Protein 4OFA (pdb70)

Solvent-accessible surface area: 7690 Å² total; per-residue (Å²): 96,87,1,20,140,10,92,48,106,4,16,6,2,66,14,24,150,50,40,6,60,0,0,0,1,2,2,2,39,56,227,24,64,25,181,99,0,45,72,8,0,106,95,0,17,140,130,15,71,32,3,105,56,1,103,105,23,57,80,145,81,1,2,118,37,2,84,90,14,27,81,84,60,118,5,0,104,15,0,28,104,0,0,49,28,42,69,85,96,170,61,144,50,0,83,79,4,79,36,11,39,83,51,3,15,6,0,22,45,0,1,28,44,94,30,4,106,108,1,138,14,146,49,143,98,0,45,85,0,12,79,42,0,114,120,30,26,149,148,72,102,80

B-factor: mean 33.19, std 16.62, range [13.9, 128.51]

Sequence (142 aa):
WTPPRSPFNLVQETLFHDPWKLLIATIFLNRTSGKMAIPVLWKFLEKYPSAEVARTADWRDVSELLKPLGLYDLRAKTIVKFSDEYLTKQWKYPIELHGIGKYGNDSYRIFCVNEWKQVHPENHKLNKYHDWLWENHEKLSL

Organism: Homo sapiens (NCBI:txid9606)

Radius of gyration: 15.03 Å; Cα contacts (8 Å, |Δi|>4): 166; chains: 1; bounding box: 38×36×31 Å

Nearest PDB structures (foldseek):
  4ofe-assembly1_A  TM=1.007E+00  e=1.734E-21  Homo sapiens
  4ofh-assembly1_A  TM=1.005E+00  e=9.743E-21  Homo sapiens
  7kz1-assembly1_A  TM=1.000E+00  e=1.135E-20  Homo sapiens
  4ea4-assembly1_A  TM=1.001E+00  e=2.690E-20  Homo sapiens
  1ngn-assembly1_A  TM=9.826E-01  e=1.234E-19  Mus musculus

CATH classification: 1.10.340.30

Structure (mmCIF, N/CA/C/O backbone):
data_4OFA
#
_entry.id   4OFA
#
_cell.length_a   41.561
_cell.length_b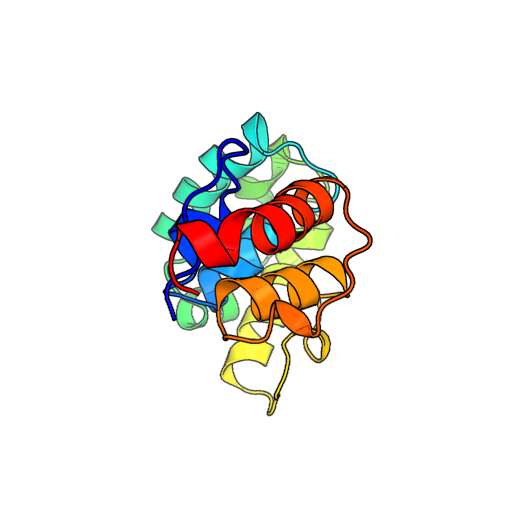   55.534
_cell.length_c   104.212
_cell.angle_alpha   90.00
_cell.angle_beta   90.00
_cell.angle_gamma   90.00
#
_symmetry.space_group_name_H-M   'P 21 21 21'
#
loop_
_entity.id
_entity.type
_entity.pdbx_description
1 polymer 'Methyl-CpG-binding domain protein 4'
2 polymer '12-mer DNA(T)'
3 polymer '12-mer DNA(G)'
4 non-polymer 'MAGNESIUM ION'
5 water water
#
loop_
_atom_site.group_PDB
_atom_site.id
_atom_site.type_symbol
_atom_site.label_atom_id
_atom_site.label_alt_id
_atom_site.label_comp_id
_atom_site.label_asym_id
_atom_site.label_entity_id
_atom_site.label_seq_id
_atom_site.pd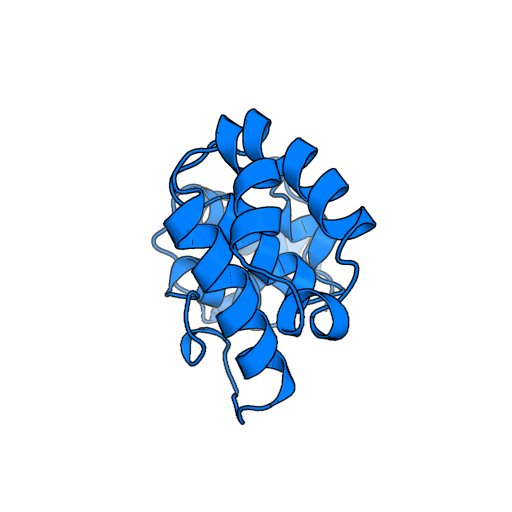bx_PDB_ins_code
_atom_site.Cartn_x
_atom_site.Cartn_y
_atom_site.Cartn_z
_atom_site.occupancy
_atom_site.B_iso_or_equiv
_atom_site.auth_seq_id
_atom_site.auth_comp_id
_atom_site.auth_asym_id
_atom_site.auth_atom_id
_atom_site.pdbx_PDB_model_num
ATOM 1 N N . TRP A 1 50 ? 10.919 -6.696 14.359 1.00 40.16 438 TRP A N 1
ATOM 2 C CA . TRP A 1 50 ? 11.863 -5.566 13.962 1.00 34.82 438 TRP A CA 1
ATOM 3 C C . TRP A 1 50 ? 12.138 -4.749 15.191 1.00 36.66 438 TRP A C 1
ATOM 4 O O . TRP A 1 50 ? 11.204 -4.205 15.892 1.00 32.11 438 TRP A O 1
ATOM 15 N N . THR A 1 51 ? 13.451 -4.709 15.507 1.00 28.94 439 THR A N 1
ATOM 16 C CA . THR A 1 51 ? 13.941 -3.906 16.562 1.00 27.26 439 THR A CA 1
ATOM 17 C C . THR A 1 51 ? 14.996 -3.011 15.922 1.00 21.87 439 THR A C 1
ATOM 18 O O . THR A 1 51 ? 16.074 -3.503 15.534 1.00 25.60 439 THR A O 1
ATOM 22 N N . PRO A 1 52 ? 14.695 -1.725 15.829 1.00 20.61 440 PRO A N 1
ATOM 23 C CA . PRO A 1 52 ? 15.710 -0.791 15.348 1.00 21.21 440 PRO A CA 1
ATOM 24 C C . PRO A 1 52 ? 16.891 -0.754 16.370 1.00 20.50 440 PRO A C 1
ATOM 25 O O . PRO A 1 52 ? 16.652 -0.732 17.542 1.00 23.43 440 PRO A O 1
ATOM 29 N N . PRO A 1 53 ? 18.114 -0.798 15.856 1.00 19.39 441 PRO A N 1
ATOM 30 C CA . PRO A 1 53 ? 19.258 -0.809 16.749 1.00 21.44 441 PRO A CA 1
ATOM 31 C C . PRO A 1 53 ? 19.515 0.548 17.454 1.00 21.85 441 PRO A C 1
ATOM 32 O O . PRO A 1 53 ? 19.158 1.614 16.968 1.00 19.72 441 PRO A O 1
ATOM 36 N N . ARG A 1 54 ? 20.096 0.460 18.638 1.00 21.67 442 ARG A N 1
ATOM 37 C CA . ARG A 1 54 ? 20.570 1.657 19.323 1.00 21.92 442 ARG A CA 1
ATOM 38 C C . ARG A 1 54 ? 21.812 2.172 18.534 1.00 20.80 442 ARG A C 1
ATOM 39 O O . ARG A 1 54 ? 22.632 1.384 18.089 1.00 23.49 442 ARG A O 1
ATOM 47 N N . SER A 1 55 ? 21.914 3.477 18.413 1.00 21.92 443 SER A N 1
ATOM 48 C CA . SER A 1 55 ? 22.992 4.132 17.662 1.00 23.72 443 SER A CA 1
ATOM 49 C C . SER A 1 55 ? 23.795 5.021 18.582 1.00 22.99 443 SER A C 1
ATOM 50 O O . SER A 1 55 ? 23.323 5.420 19.639 1.00 25.07 443 SER A O 1
ATOM 53 N N . PRO A 1 56 ? 24.973 5.466 18.115 1.00 23.19 444 PRO A N 1
ATOM 54 C CA . PRO A 1 56 ? 25.778 6.412 18.899 1.00 22.90 444 PRO A CA 1
ATOM 55 C C . PRO A 1 56 ? 25.166 7.828 18.951 1.00 24.68 444 PRO A C 1
ATOM 56 O O . PRO A 1 56 ? 25.692 8.738 19.611 1.00 25.44 444 PRO A O 1
ATOM 60 N N . PHE A 1 57 ? 24.034 8.022 18.279 1.00 22.47 445 PHE A N 1
ATOM 61 C CA . PHE A 1 57 ? 23.427 9.328 18.153 1.00 22.78 445 PHE A CA 1
ATOM 62 C C . PHE A 1 57 ? 22.213 9.519 19.056 1.00 23.05 445 PHE A C 1
ATOM 63 O O . PHE A 1 57 ? 21.673 10.614 19.161 1.00 24.59 445 PHE A O 1
ATOM 71 N N . ASN A 1 58 ? 21.835 8.432 19.697 1.00 23.23 446 ASN A N 1
ATOM 72 C CA . ASN A 1 58 ? 20.851 8.509 20.750 1.00 26.57 446 ASN A CA 1
ATOM 73 C C . ASN A 1 58 ? 19.583 9.245 20.368 1.00 26.37 446 ASN A C 1
ATOM 74 O O . ASN A 1 58 ? 19.129 10.151 21.015 1.00 27.61 446 ASN A O 1
ATOM 79 N N . LEU A 1 59 ? 18.976 8.798 19.293 1.00 17.63 447 LEU A N 1
ATOM 80 C CA . LEU A 1 59 ? 17.662 9.327 18.891 1.00 17.25 447 LEU A CA 1
ATOM 81 C C . LEU A 1 59 ? 16.612 8.808 19.847 1.00 17.45 447 LEU A C 1
ATOM 82 O O . LEU A 1 59 ? 16.622 7.603 20.157 1.00 17.42 447 LEU A O 1
ATOM 87 N N . VAL A 1 60 ? 15.717 9.690 20.290 1.00 16.64 448 VAL A N 1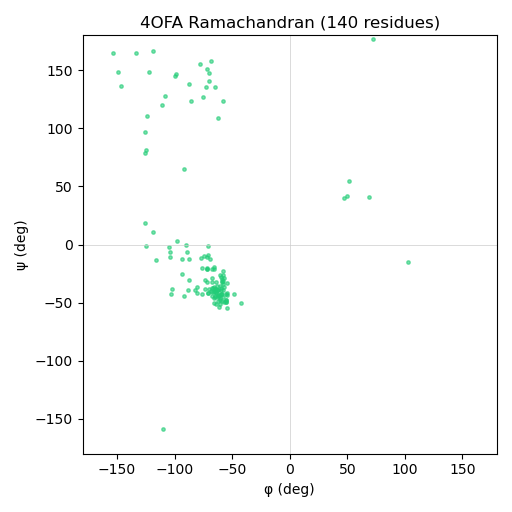
ATOM 88 C CA . VAL A 1 60 ? 14.696 9.239 21.225 1.00 17.72 448 VAL A CA 1
ATOM 89 C C . VAL A 1 60 ? 13.739 8.231 20.552 1.00 16.20 448 VAL A C 1
ATOM 90 O O . VAL A 1 60 ? 13.192 7.371 21.223 1.00 17.58 448 VAL A O 1
ATOM 94 N N . GLN A 1 61 ? 13.687 8.245 19.231 1.00 16.08 449 GLN A N 1
ATOM 95 C CA . GLN A 1 61 ? 12.885 7.252 18.500 1.00 17.46 449 GLN A CA 1
ATOM 96 C C . GLN A 1 61 ? 13.344 5.809 18.819 1.00 18.28 449 GLN A C 1
ATOM 97 O O . GLN A 1 61 ? 12.551 4.850 18.765 1.00 17.85 449 GLN A O 1
ATOM 103 N N . GLU A 1 62 ? 14.645 5.637 19.095 1.00 17.26 450 GLU A N 1
ATOM 104 C CA . GLU A 1 62 ? 15.187 4.355 19.422 1.00 18.39 450 GLU A CA 1
ATOM 105 C C . GLU A 1 62 ? 14.528 3.693 20.663 1.00 19.03 450 GLU A C 1
ATOM 106 O O . GLU A 1 62 ? 14.579 2.486 20.813 1.00 21.80 450 GLU A O 1
ATOM 112 N N . THR A 1 63 ? 13.982 4.487 21.564 1.00 16.34 451 THR A N 1
ATOM 113 C CA . THR A 1 63 ? 13.413 3.930 22.789 1.00 18.00 451 THR A CA 1
ATOM 114 C C . THR A 1 63 ? 11.885 3.884 22.757 1.00 15.85 451 THR A C 1
ATOM 115 O O . THR A 1 63 ? 11.288 3.247 23.649 1.00 21.20 451 THR A O 1
ATOM 119 N N . LEU A 1 64 ? 11.288 4.540 21.767 1.00 16.55 452 LEU A N 1
ATOM 120 C CA . LEU A 1 64 ? 9.822 4.732 21.723 1.00 16.93 452 LEU A CA 1
ATOM 121 C C . LEU A 1 64 ? 9.104 3.849 20.709 1.00 18.99 452 LEU A C 1
ATOM 122 O O . LEU A 1 64 ? 7.874 3.897 20.630 1.00 21.77 452 LEU A O 1
ATOM 127 N N . PHE A 1 65 ? 9.863 3.055 19.958 1.00 17.81 453 PHE A N 1
ATOM 128 C CA . PHE A 1 65 ? 9.342 2.393 18.739 1.00 20.62 453 PHE A CA 1
ATOM 129 C C . PHE A 1 65 ? 8.255 1.370 19.018 1.00 20.51 453 PHE A C 1
ATOM 130 O O . PHE A 1 65 ? 7.498 1.033 18.137 1.00 22.28 453 PHE A O 1
ATOM 138 N N . HIS A 1 66 ? 8.150 0.887 20.243 1.00 18.34 454 HIS A N 1
ATOM 139 C CA . HIS A 1 66 ? 7.183 -0.129 20.570 1.00 19.43 454 HIS A CA 1
ATOM 140 C C . HIS A 1 66 ? 5.769 0.448 20.584 1.00 21.50 454 HIS A C 1
ATOM 141 O O . HIS A 1 66 ? 4.807 -0.313 20.494 1.00 25.93 454 HIS A O 1
ATOM 148 N N . ASP A 1 67 ? 5.626 1.754 20.744 1.00 20.58 455 ASP A N 1
ATOM 149 C CA . ASP A 1 67 ? 4.322 2.412 20.803 1.00 18.82 455 ASP A CA 1
ATOM 150 C C . ASP A 1 67 ? 4.341 3.502 19.735 1.00 17.61 455 ASP A C 1
ATOM 151 O O . ASP A 1 67 ? 4.860 4.602 19.931 1.00 20.22 455 ASP A O 1
ATOM 156 N N . PRO A 1 68 ? 3.786 3.213 18.542 1.00 18.78 456 PRO A N 1
ATOM 157 C CA . PRO A 1 68 ? 3.860 4.193 17.472 1.00 18.82 456 PRO A CA 1
ATOM 158 C C . PRO A 1 68 ? 3.246 5.558 17.746 1.00 16.35 456 PRO A C 1
ATOM 159 O O . PRO A 1 68 ? 3.748 6.567 17.301 1.00 16.67 456 PRO A O 1
ATOM 163 N N . TRP A 1 69 ? 2.205 5.585 18.596 1.00 18.67 457 TRP A N 1
ATOM 164 C CA . TRP A 1 69 ? 1.611 6.860 18.965 1.00 16.45 457 TRP A CA 1
ATOM 165 C C . TRP A 1 69 ? 2.647 7.683 19.772 1.00 15.89 457 TRP A C 1
ATOM 166 O O . TRP A 1 69 ? 2.832 8.842 19.505 1.00 16.55 457 TRP A O 1
ATOM 177 N N . LYS A 1 70 ? 3.306 7.040 20.744 1.00 17.18 458 LYS A N 1
ATOM 178 C CA . LYS A 1 70 ? 4.300 7.761 21.533 1.00 16.25 458 LYS A CA 1
ATOM 179 C C . LYS A 1 70 ? 5.470 8.234 20.675 1.00 15.78 458 LYS A C 1
ATOM 180 O O . LYS A 1 70 ? 5.920 9.376 20.843 1.00 16.41 458 LYS A O 1
ATOM 186 N N . LEU A 1 71 ? 5.896 7.389 19.722 1.00 15.79 459 LEU A N 1
ATOM 187 C CA . LEU A 1 71 ? 7.001 7.787 18.877 1.00 16.43 459 LEU A CA 1
ATOM 188 C C . LEU A 1 71 ? 6.598 9.024 18.038 1.00 15.17 459 LEU A C 1
ATOM 189 O O . LEU A 1 71 ? 7.360 9.982 17.890 1.00 15.93 459 LEU A O 1
ATOM 194 N N . LEU A 1 72 ? 5.348 9.004 17.529 1.00 15.88 460 LEU A N 1
ATOM 195 C CA . LEU A 1 72 ? 4.847 10.093 16.699 1.00 14.41 460 LEU A CA 1
ATOM 196 C C . LEU A 1 72 ? 4.654 11.381 17.496 1.00 13.90 460 LEU A C 1
ATOM 197 O O . LEU A 1 72 ? 4.991 12.470 17.055 1.00 15.81 460 LEU A O 1
ATOM 202 N N . ILE A 1 73 ? 4.152 11.247 18.729 1.00 15.84 461 ILE A N 1
ATOM 203 C CA . ILE A 1 73 ? 4.072 12.397 19.621 1.00 16.26 461 ILE A CA 1
ATOM 204 C C . ILE A 1 73 ? 5.449 12.991 19.872 1.00 15.85 461 ILE A C 1
ATOM 205 O O . ILE A 1 73 ? 5.619 14.193 19.840 1.00 15.61 461 ILE A O 1
ATOM 210 N N . ALA A 1 74 ? 6.428 12.122 20.075 1.00 16.33 462 ALA A N 1
ATOM 211 C CA . ALA A 1 74 ? 7.773 12.618 20.259 1.00 15.72 462 ALA A CA 1
ATOM 212 C C . ALA A 1 74 ? 8.246 13.429 19.036 1.00 15.93 462 ALA A C 1
ATOM 213 O O . ALA A 1 74 ? 8.904 14.464 19.175 1.00 16.69 462 ALA A O 1
ATOM 215 N N . THR A 1 75 ? 7.947 12.938 17.825 1.00 15.76 463 THR A N 1
ATOM 2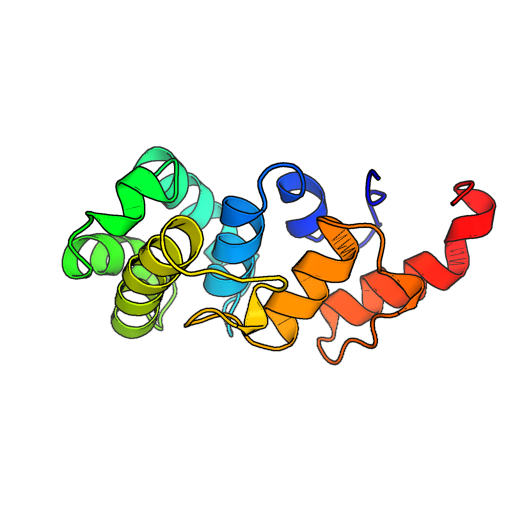16 C CA . THR A 1 75 ? 8.369 13.704 16.650 1.00 16.92 463 THR A CA 1
ATOM 217 C C . THR A 1 75 ? 7.749 15.128 16.657 1.00 15.47 463 THR A C 1
ATOM 218 O O . THR A 1 75 ? 8.420 16.097 16.362 1.00 15.84 463 THR A O 1
ATOM 222 N N . ILE A 1 76 ? 6.462 15.227 17.087 1.00 14.67 464 ILE A N 1
ATOM 223 C CA . ILE A 1 76 ? 5.805 16.467 17.197 1.00 16.19 464 ILE A CA 1
ATOM 224 C C . ILE A 1 76 ? 6.475 17.404 18.228 1.00 17.52 464 ILE A C 1
ATOM 225 O O . ILE A 1 76 ? 6.696 18.578 17.989 1.00 17.08 464 ILE A O 1
ATOM 230 N N . PHE A 1 77 ? 6.800 16.840 19.379 1.00 15.73 465 PHE A N 1
ATOM 231 C CA . PHE A 1 77 ? 7.544 17.583 20.401 1.00 16.94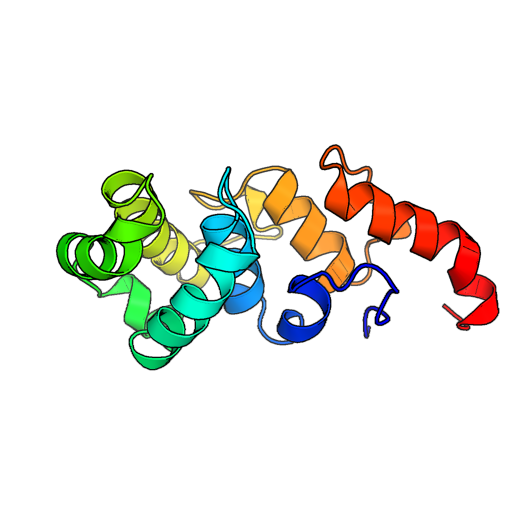 465 PHE A CA 1
ATOM 232 C C . PHE A 1 77 ? 8.889 18.127 19.885 1.00 16.87 465 PHE A C 1
ATOM 233 O O . PHE A 1 77 ? 9.384 19.138 20.396 1.00 18.21 465 PHE A O 1
ATOM 241 N N . LEU A 1 78 ? 9.463 17.423 18.914 1.00 15.86 466 LEU A N 1
ATOM 242 C CA . LEU A 1 78 ? 10.755 17.805 18.359 1.00 15.77 466 LEU A CA 1
ATOM 243 C C . LEU A 1 78 ? 10.682 18.748 17.189 1.00 15.24 466 LEU A C 1
ATOM 244 O O . LEU A 1 78 ? 11.753 19.162 16.629 1.00 18.08 466 LEU A O 1
ATOM 249 N N . ASN A 1 79 ? 9.475 19.131 16.786 1.00 14.93 467 ASN A N 1
ATOM 250 C CA . ASN A 1 79 ? 9.350 20.092 15.661 1.00 16.80 467 ASN A CA 1
ATOM 251 C C . ASN A 1 79 ? 10.007 21.408 16.050 1.00 15.51 467 ASN A C 1
ATOM 252 O O . ASN A 1 79 ? 9.500 22.197 16.886 1.00 17.42 467 ASN A O 1
ATOM 257 N N . ARG A 1 80 ? 11.177 21.714 15.436 1.00 17.42 468 ARG A N 1
ATOM 258 C CA . ARG A 1 80 ? 11.877 22.967 15.697 1.00 18.04 468 ARG A CA 1
ATOM 259 C C . ARG A 1 80 ? 12.052 23.263 17.189 1.00 17.55 468 ARG A C 1
ATOM 260 O O . ARG A 1 80 ? 11.923 24.421 17.643 1.00 18.97 468 ARG A O 1
ATOM 268 N N . THR A 1 81 ? 12.387 22.205 17.921 1.00 18.31 469 THR A N 1
ATOM 269 C CA . THR A 1 81 ? 12.565 22.308 19.394 1.00 21.08 469 THR A CA 1
ATOM 270 C C . THR A 1 81 ? 13.672 21.309 19.740 1.00 19.53 469 THR A C 1
ATOM 271 O O . THR A 1 81 ? 13.667 20.182 19.266 1.00 20.89 469 THR A O 1
ATOM 275 N N . SER A 1 82 ? 14.615 21.713 20.605 1.00 24.42 470 SER A N 1
ATOM 276 C CA . SER A 1 82 ? 15.726 20.809 20.945 1.00 25.90 470 SER A CA 1
ATOM 277 C C . SER A 1 82 ? 15.233 19.659 21.786 1.00 26.76 470 SER A C 1
ATOM 278 O O . SER A 1 82 ? 14.245 19.779 22.574 1.00 27.87 470 SER A O 1
ATOM 281 N N . GLY A 1 83 ? 15.854 18.514 21.620 1.00 27.81 471 GLY A N 1
ATOM 282 C CA . GLY A 1 83 ? 15.524 17.361 22.408 1.00 26.20 471 GLY A CA 1
ATOM 283 C C . GLY A 1 83 ? 15.846 17.603 23.893 1.00 26.00 471 GLY A C 1
ATOM 284 O O . GLY A 1 83 ? 15.153 17.049 24.767 1.00 25.42 471 GLY A O 1
ATOM 285 N N . LYS A 1 84 ? 16.882 18.402 24.190 1.00 27.39 472 LYS A N 1
ATOM 286 C CA . LYS A 1 84 ? 17.258 18.658 25.580 1.00 29.91 472 LYS A CA 1
ATOM 287 C C . LYS A 1 84 ? 16.098 19.281 26.370 1.00 28.51 472 LYS A C 1
ATOM 288 O O . LYS A 1 84 ? 15.926 19.011 27.547 1.00 32.57 472 LYS A O 1
ATOM 294 N N . MET A 1 85 ? 15.277 20.065 25.702 1.00 28.48 473 MET A N 1
ATOM 295 C CA . MET A 1 85 ? 14.128 20.700 26.284 1.00 28.05 473 MET A CA 1
ATOM 296 C C . MET A 1 85 ? 12.870 19.908 26.151 1.00 28.97 473 MET A C 1
ATOM 297 O O . MET A 1 85 ? 12.114 19.736 27.063 1.00 30.61 473 MET A O 1
ATOM 302 N N . ALA A 1 86 ? 12.683 19.377 24.948 1.00 24.56 474 ALA A N 1
ATOM 303 C CA . ALA A 1 86 ? 11.417 18.706 24.627 1.00 28.00 474 ALA A CA 1
ATOM 304 C C . ALA A 1 86 ? 11.241 17.377 25.352 1.00 24.88 474 ALA A C 1
ATOM 305 O O . ALA A 1 86 ? 10.161 17.061 25.808 1.00 26.17 474 ALA A O 1
ATOM 307 N N . ILE A 1 87 ? 12.326 16.589 25.432 1.00 26.94 475 ILE A N 1
ATOM 308 C CA . ILE A 1 87 ? 12.169 15.205 25.929 1.00 24.17 475 ILE A CA 1
ATOM 309 C C . ILE A 1 87 ? 11.745 15.122 27.420 1.00 23.08 475 ILE A C 1
ATOM 310 O O . ILE A 1 87 ? 10.853 14.382 27.764 1.00 26.09 475 ILE A O 1
ATOM 315 N N . PRO A 1 88 ? 12.337 15.986 28.255 1.00 30.41 476 PRO A N 1
ATOM 316 C CA . PRO A 1 88 ? 11.786 15.988 29.636 1.00 31.85 476 PRO A CA 1
ATOM 317 C C . PRO A 1 88 ? 10.310 16.369 29.720 1.00 31.47 476 PRO A C 1
ATOM 318 O O . PRO A 1 88 ? 9.565 15.769 30.473 1.00 34.46 476 PRO A O 1
ATOM 322 N N . VAL A 1 89 ? 9.856 17.298 28.859 1.00 27.94 477 VAL A N 1
ATOM 323 C CA . VAL A 1 89 ? 8.466 17.680 28.890 1.00 26.66 477 VAL A CA 1
ATOM 324 C C . VAL A 1 89 ? 7.573 16.548 28.319 1.00 24.25 477 VAL A C 1
ATOM 325 O O . VAL A 1 89 ? 6.444 16.318 28.771 1.00 25.97 477 VAL A O 1
ATOM 329 N N . LEU A 1 90 ? 8.127 15.812 27.365 1.00 24.30 478 LEU A N 1
ATOM 330 C CA . LEU A 1 90 ? 7.471 14.623 26.838 1.00 25.77 478 LEU A CA 1
ATOM 331 C C . LEU A 1 90 ? 7.078 13.606 27.909 1.00 25.69 478 LEU A C 1
ATOM 332 O O . LEU A 1 90 ? 5.955 13.103 27.908 1.00 25.60 478 LEU A O 1
ATOM 337 N N . TRP A 1 91 ? 7.971 13.345 28.859 1.00 30.00 479 TRP A N 1
ATOM 338 C CA . TRP A 1 91 ? 7.589 12.357 29.910 1.00 33.17 479 TRP A CA 1
ATOM 339 C C . TRP A 1 91 ? 6.448 12.867 30.782 1.00 35.51 479 TRP A C 1
ATOM 340 O O . TRP A 1 91 ? 5.521 12.135 31.125 1.00 34.93 479 TRP A O 1
ATOM 351 N N . LYS A 1 92 ? 6.463 14.156 31.050 1.00 31.39 480 LYS A N 1
ATOM 352 C CA . LYS A 1 92 ? 5.380 14.771 31.811 1.00 38.46 480 LYS A CA 1
ATOM 353 C C . LYS A 1 92 ? 4.076 14.697 31.031 1.00 37.06 480 LYS A C 1
ATOM 354 O O . LYS A 1 92 ? 3.044 14.389 31.577 1.00 34.22 480 LYS A O 1
ATOM 360 N N . PHE A 1 93 ? 4.146 15.000 29.724 1.00 30.17 481 PHE A N 1
ATOM 361 C CA . PHE A 1 93 ? 2.992 14.852 28.872 1.00 27.74 481 PHE A CA 1
ATOM 362 C C . PHE A 1 93 ? 2.408 13.433 28.924 1.00 26.71 481 PHE A C 1
ATOM 363 O O . PHE A 1 93 ? 1.193 13.268 29.064 1.00 27.28 481 PHE A O 1
ATOM 371 N N . LEU A 1 94 ? 3.269 12.431 28.767 1.00 30.56 482 LEU A N 1
ATOM 372 C CA . LEU A 1 94 ? 2.796 11.051 28.661 1.00 31.71 482 LEU A CA 1
ATOM 373 C C . LEU A 1 94 ? 2.277 10.492 30.009 1.00 32.17 482 LEU A C 1
ATOM 374 O O . LEU A 1 94 ? 1.423 9.598 30.056 1.00 37.06 482 LEU A O 1
ATOM 379 N N . GLU A 1 95 ? 2.697 11.091 31.121 1.00 34.79 483 GLU A N 1
ATOM 380 C CA . GLU A 1 95 ? 2.114 10.675 32.399 1.00 38.96 483 GLU A CA 1
ATOM 381 C C . GLU A 1 95 ? 0.654 11.135 32.491 1.00 42.12 483 GLU A C 1
ATOM 382 O O . GLU A 1 95 ? -0.178 10.396 32.930 1.00 38.65 483 GLU A O 1
ATOM 388 N N . LYS A 1 96 ? 0.355 12.339 31.982 1.00 36.44 484 LYS A N 1
ATOM 389 C CA . LYS A 1 96 ? -0.975 12.908 32.023 1.00 41.43 484 LYS A CA 1
ATOM 390 C C . LYS A 1 96 ? -1.878 12.362 30.939 1.00 35.30 484 LYS A C 1
ATOM 391 O O . LYS A 1 96 ? -3.096 12.222 31.130 1.00 36.19 484 LYS A O 1
ATOM 397 N N . TYR A 1 97 ? -1.257 12.132 29.764 1.00 33.12 485 TYR A N 1
ATOM 398 C CA . TYR A 1 97 ? -1.962 11.635 28.611 1.00 29.42 485 TYR A CA 1
ATOM 399 C C . TYR A 1 97 ? -1.262 10.370 28.094 1.00 27.79 485 TYR A C 1
ATOM 400 O O . TYR A 1 97 ? -0.530 10.423 27.140 1.00 29.66 485 TYR A O 1
ATOM 409 N N . PRO A 1 98 ? -1.488 9.237 28.738 1.00 28.53 486 PRO A N 1
ATOM 410 C CA . PRO A 1 98 ? -0.724 8.010 28.425 1.00 27.64 486 PRO A CA 1
ATOM 411 C C . PRO A 1 98 ? -1.039 7.349 27.116 1.00 29.95 486 PRO A C 1
ATOM 412 O O . PRO A 1 98 ? -0.312 6.442 26.697 1.00 28.71 486 PRO A O 1
ATOM 416 N N . SER A 1 99 ? -2.103 7.769 26.457 1.00 25.61 487 SER A N 1
ATOM 417 C CA . SER A 1 99 ? -2.497 7.082 25.207 1.00 23.80 487 SER A CA 1
ATOM 418 C C . SER A 1 99 ? -3.255 8.073 24.329 1.00 21.76 487 SER A C 1
ATOM 419 O O . SER A 1 99 ? -3.778 9.113 24.802 1.00 23.31 487 SER A O 1
ATOM 422 N N . ALA A 1 100 ? -3.397 7.694 23.060 1.00 23.65 488 ALA A N 1
ATOM 423 C CA . ALA A 1 100 ? -4.202 8.492 22.113 1.00 20.92 488 ALA A CA 1
ATOM 424 C C . ALA A 1 100 ? -5.633 8.657 22.591 1.00 28.18 488 ALA A C 1
ATOM 425 O O . ALA A 1 100 ? -6.224 9.737 22.387 1.00 28.32 488 ALA A O 1
ATOM 427 N N . GLU A 1 101 ? -6.123 7.621 23.250 1.00 26.26 489 GLU A N 1
ATOM 428 C CA . GLU A 1 101 ? -7.493 7.615 23.830 1.00 33.32 489 GLU A CA 1
ATOM 429 C C . GLU A 1 101 ? -7.728 8.812 24.776 1.00 36.04 489 GLU A C 1
ATOM 430 O O . GLU A 1 101 ? -8.761 9.443 24.704 1.00 44.05 489 GLU A O 1
ATOM 436 N N . VAL A 1 102 ? -6.740 9.137 25.604 1.00 32.20 490 VAL A N 1
ATOM 437 C CA . VAL A 1 102 ? -6.807 10.236 26.571 1.00 37.09 490 VAL A CA 1
ATOM 438 C C . VAL A 1 102 ? -6.543 11.565 25.905 1.00 29.45 490 VAL A C 1
ATOM 439 O O . VAL A 1 102 ? -7.241 12.540 26.143 1.00 36.25 490 VAL A O 1
ATOM 443 N N . ALA A 1 103 ? -5.560 11.586 24.998 1.00 27.08 491 ALA A N 1
ATOM 444 C CA . ALA A 1 103 ? -5.215 12.828 24.341 1.00 27.64 491 ALA A CA 1
ATOM 445 C C . ALA A 1 103 ? -6.367 13.330 23.468 1.00 28.80 491 ALA A C 1
ATOM 446 O O . ALA A 1 103 ? -6.620 14.540 23.404 1.00 29.27 491 ALA A O 1
ATOM 448 N N . ARG A 1 104 ? -7.039 12.415 22.816 1.00 23.98 492 ARG A N 1
ATOM 449 C CA . ARG A 1 104 ? -8.143 12.787 21.901 1.00 22.35 492 ARG A CA 1
ATOM 450 C C . ARG A 1 104 ? -9.259 13.535 22.598 1.00 26.52 492 ARG A C 1
ATOM 451 O O . ARG A 1 104 ? -9.984 14.330 21.972 1.00 28.66 492 ARG A O 1
ATOM 459 N N . THR A 1 105 ? -9.420 13.267 23.881 1.00 29.17 493 THR A N 1
ATOM 460 C CA . THR A 1 105 ? -10.455 13.895 24.686 1.00 30.11 493 THR A CA 1
ATOM 461 C C . THR A 1 105 ? -10.012 15.083 25.505 1.00 25.95 493 THR A C 1
ATOM 462 O O . THR A 1 105 ? -10.835 15.676 26.234 1.00 30.89 493 THR A O 1
ATOM 466 N N . ALA A 1 106 ? -8.735 15.476 25.368 1.00 26.16 494 ALA A N 1
ATOM 467 C CA . ALA A 1 106 ? -8.185 16.582 26.153 1.00 28.53 494 ALA A CA 1
ATOM 468 C C . ALA A 1 106 ? -8.612 17.945 25.600 1.00 26.26 494 ALA A C 1
ATOM 469 O O . ALA A 1 106 ? -8.981 18.070 24.399 1.00 24.83 494 ALA A O 1
ATOM 471 N N . ASP A 1 107 ? -8.613 18.967 26.458 1.00 26.69 495 ASP A N 1
ATOM 472 C CA . ASP A 1 107 ? -8.791 20.355 26.037 1.00 26.86 495 ASP A CA 1
ATOM 473 C C . ASP A 1 107 ? -7.403 20.833 25.669 1.00 25.15 495 ASP A C 1
ATOM 474 O O . ASP A 1 107 ? -6.488 20.793 26.49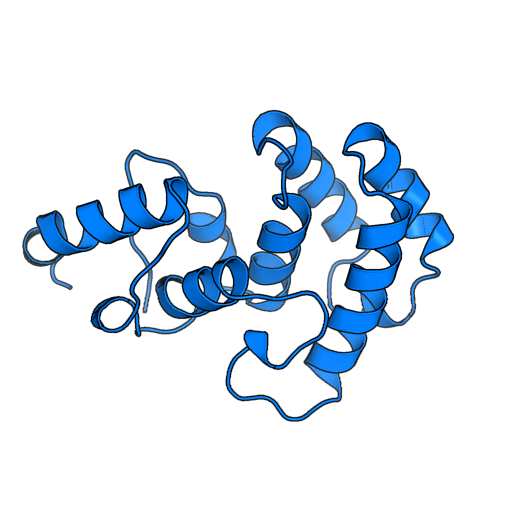4 1.00 24.92 495 ASP A O 1
ATOM 479 N N . TRP A 1 108 ? -7.248 21.306 24.445 1.00 23.85 496 TRP A N 1
ATOM 480 C CA . TRP A 1 108 ? -5.955 21.742 23.926 1.00 24.07 496 TRP A CA 1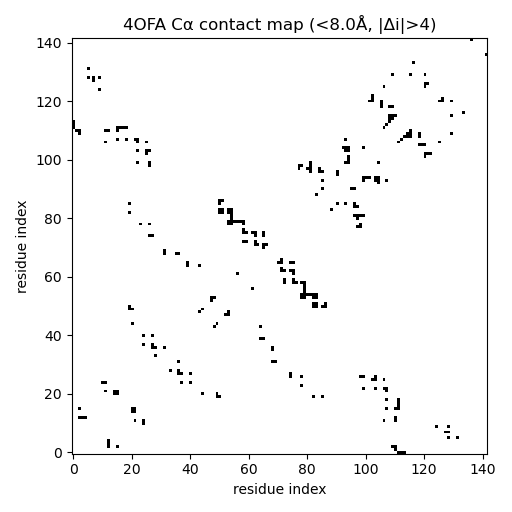
ATOM 481 C C . TRP A 1 108 ? -5.352 22.892 24.741 1.00 20.58 496 TRP A C 1
ATOM 482 O O . TRP A 1 108 ? -4.145 23.007 24.818 1.00 22.71 496 TRP A O 1
ATOM 493 N N . ARG A 1 109 ? -6.197 23.688 25.392 1.00 23.93 497 ARG A N 1
ATOM 494 C CA . ARG A 1 109 ? -5.706 24.800 26.197 1.00 24.91 497 ARG A CA 1
ATOM 495 C C . ARG A 1 109 ? -4.945 24.271 27.420 1.00 26.19 497 ARG A C 1
ATOM 496 O O . ARG A 1 109 ? -3.958 24.872 27.866 1.00 26.50 497 ARG A O 1
ATOM 504 N N . ASP A 1 110 ? -5.349 23.135 27.947 1.00 22.82 498 ASP A N 1
ATOM 505 C CA . ASP A 1 110 ? -4.600 22.492 29.017 1.00 25.05 498 ASP A CA 1
ATOM 506 C C . ASP A 1 110 ? -3.307 21.920 28.563 1.00 25.17 498 ASP A C 1
ATOM 507 O O . ASP A 1 110 ? -2.312 22.027 29.270 1.00 25.36 498 ASP A O 1
ATOM 512 N N . VAL A 1 111 ? -3.310 21.284 27.399 1.00 23.63 499 VAL A N 1
ATOM 513 C CA . VAL A 1 111 ? -2.093 20.709 26.850 1.00 22.30 499 VAL A CA 1
ATOM 514 C C . VAL A 1 111 ? -1.136 21.845 26.579 1.00 22.07 499 VAL A C 1
ATOM 515 O O . VAL A 1 111 ? 0.093 21.721 26.817 1.00 23.08 499 VAL A O 1
ATOM 519 N N . SER A 1 112 ? -1.674 22.946 26.060 1.00 21.05 500 SER A N 1
ATOM 520 C CA . SER A 1 112 ? -0.821 24.129 25.767 1.00 22.34 500 SER A CA 1
ATOM 521 C C . SER A 1 112 ? -0.026 24.628 26.993 1.00 22.98 500 SER A C 1
ATOM 522 O O . SER A 1 112 ? 1.128 25.037 26.880 1.00 23.85 500 SER A O 1
ATOM 525 N N . GLU A 1 113 ? -0.672 24.675 28.136 1.00 25.05 501 GLU A N 1
ATOM 526 C CA . GLU A 1 113 ? -0.009 25.125 29.360 1.00 25.66 501 GLU A CA 1
ATOM 527 C C . GLU A 1 113 ? 1.226 24.275 29.647 1.00 27.20 501 GLU A C 1
ATOM 528 O O . GLU A 1 113 ? 2.260 24.796 30.052 1.00 30.02 501 GLU A O 1
ATOM 534 N N . LEU A 1 114 ? 1.135 22.966 29.344 1.00 27.99 502 LEU A N 1
ATOM 535 C CA . LEU A 1 114 ? 2.278 22.085 29.612 1.00 30.02 502 LEU A CA 1
ATOM 536 C C . LEU A 1 114 ? 3.385 22.345 28.578 1.00 24.89 502 LEU A C 1
ATOM 537 O O . LEU A 1 114 ? 4.582 22.307 28.869 1.00 27.74 502 LEU A O 1
ATOM 542 N N . LEU A 1 115 ? 2.972 22.590 27.344 1.00 27.16 503 LEU A N 1
ATOM 543 C CA . LEU A 1 115 ? 3.928 22.828 26.248 1.00 24.06 503 LEU A CA 1
ATOM 544 C C . LEU A 1 115 ? 4.547 24.206 26.232 1.00 22.77 503 LEU A C 1
ATOM 545 O O . LEU A 1 115 ? 5.508 24.456 25.500 1.00 27.02 503 LEU A O 1
ATOM 550 N N . LYS A 1 116 ? 4.025 25.133 27.031 1.00 27.67 504 LYS A N 1
ATOM 551 C CA . LYS A 1 116 ? 4.447 26.512 27.013 1.00 22.66 504 LYS A CA 1
ATOM 552 C C . LYS A 1 116 ? 5.976 26.754 26.899 1.00 28.29 504 LYS A C 1
ATOM 553 O O . LYS A 1 116 ? 6.432 27.576 26.042 1.00 29.22 504 LYS A O 1
ATOM 559 N N . PRO A 1 117 ? 6.776 26.096 27.757 1.00 27.10 505 PRO A N 1
ATOM 560 C CA . PRO A 1 117 ? 8.231 26.462 27.693 1.00 26.99 505 PRO A CA 1
ATOM 561 C C . PRO A 1 117 ? 8.938 25.958 26.403 1.00 28.43 505 PRO A C 1
ATOM 562 O O . PRO A 1 117 ? 10.078 26.306 26.184 1.00 28.29 505 PRO A O 1
ATOM 566 N N . LEU A 1 118 ? 8.272 25.123 25.613 1.00 23.23 506 LEU A N 1
ATOM 567 C CA . LEU A 1 118 ? 8.778 24.558 24.329 1.00 22.34 506 LEU A CA 1
ATOM 568 C C . LEU A 1 118 ? 8.492 25.445 23.148 1.00 24.05 506 LEU A C 1
ATOM 569 O O . LEU A 1 118 ? 9.017 25.164 22.059 1.00 22.56 506 LEU A O 1
ATOM 574 N N . GLY A 1 119 ? 7.660 26.450 23.285 1.00 20.13 507 GLY A N 1
ATOM 575 C CA . GLY A 1 119 ? 7.199 27.205 22.162 1.00 19.93 507 GLY A CA 1
ATOM 576 C C . GLY A 1 119 ? 6.209 26.402 21.328 1.00 17.50 507 GLY A C 1
ATOM 577 O O . GLY A 1 119 ? 5.967 25.219 21.525 1.00 18.40 507 GLY A O 1
ATOM 578 N N . LEU A 1 120 ? 5.680 27.062 20.302 1.00 17.50 508 LEU A N 1
ATOM 579 C CA . LEU A 1 120 ? 4.707 26.417 19.413 1.00 18.58 508 LEU A CA 1
ATOM 580 C C . LEU A 1 120 ? 3.615 25.691 20.211 1.00 18.92 508 LEU A C 1
ATOM 581 O O . LEU A 1 120 ? 3.212 24.608 19.854 1.00 19.54 508 LEU A O 1
ATOM 586 N N . TYR A 1 121 ? 3.156 26.322 21.307 1.00 17.82 509 TYR A N 1
ATOM 587 C CA . TYR A 1 121 ? 2.398 25.624 22.319 1.00 17.47 509 TYR A CA 1
ATOM 588 C C . TYR A 1 121 ? 0.915 25.486 21.973 1.00 19.24 509 TYR A C 1
ATOM 589 O O . TYR A 1 121 ? 0.355 24.436 22.212 1.00 20.91 509 TYR A O 1
ATOM 598 N N . ASP A 1 122 ? 0.322 26.520 21.398 1.00 19.39 510 ASP A N 1
ATOM 599 C CA . ASP A 1 122 ? -1.098 26.434 20.995 1.00 19.61 510 ASP A CA 1
ATOM 600 C C . ASP A 1 122 ? -1.197 25.604 19.722 1.00 19.77 510 ASP A C 1
ATOM 601 O O . ASP A 1 122 ? -2.012 24.708 19.592 1.00 19.50 510 ASP A O 1
ATOM 606 N N . LEU A 1 123 ? -0.269 25.852 18.789 1.00 18.56 511 LEU A N 1
ATOM 607 C CA . LEU A 1 123 ? -0.206 25.071 17.554 1.00 18.84 511 LEU A CA 1
ATOM 608 C C . LEU A 1 123 ? -0.116 23.589 17.846 1.00 18.70 511 LEU A C 1
ATOM 609 O O . LEU A 1 123 ? -0.906 22.769 17.348 1.00 18.81 511 LEU A O 1
ATOM 614 N N . ARG A 1 124 ? 0.876 23.204 18.656 1.00 17.81 512 ARG A N 1
ATOM 615 C CA . ARG A 1 124 ? 1.083 21.801 18.899 1.00 19.06 512 ARG A CA 1
ATOM 616 C C . ARG A 1 124 ? 0.063 21.165 19.792 1.00 17.38 512 ARG A C 1
ATOM 617 O O . ARG A 1 124 ? -0.197 19.979 19.666 1.00 19.25 512 ARG A O 1
ATOM 625 N N . ALA A 1 125 ? -0.477 21.954 20.726 1.00 17.79 513 ALA A N 1
ATOM 626 C CA . ALA A 1 125 ? -1.557 21.402 21.526 1.00 18.79 513 ALA A CA 1
ATOM 627 C C . ALA A 1 125 ? -2.756 20.986 20.667 1.00 19.81 513 ALA A C 1
ATOM 628 O O . ALA A 1 125 ? -3.279 19.877 20.812 1.00 19.46 513 ALA A O 1
ATOM 630 N N . LYS A 1 126 ? -3.157 21.868 19.781 1.00 18.34 514 LYS A N 1
ATOM 631 C CA . LYS A 1 126 ? -4.265 21.565 18.878 1.00 20.49 514 LYS A CA 1
ATOM 632 C C . LYS A 1 126 ? -3.891 20.372 17.983 1.00 18.99 514 LYS A C 1
ATOM 633 O O . LYS A 1 126 ? -4.719 19.464 17.731 1.00 20.01 514 LYS A O 1
ATOM 639 N N . THR A 1 127 ? -2.662 20.386 17.466 1.00 17.70 515 THR A N 1
ATOM 640 C CA . THR A 1 127 ? -2.189 19.261 16.651 1.00 17.81 515 THR A CA 1
ATOM 641 C C . THR A 1 127 ? -2.303 17.929 17.389 1.00 17.89 515 THR A C 1
ATOM 642 O O . THR A 1 127 ? -2.739 16.929 16.810 1.00 19.16 515 THR A O 1
ATOM 646 N N . ILE A 1 128 ? -1.840 17.917 18.632 1.00 18.27 516 ILE A N 1
ATOM 647 C CA . ILE A 1 128 ? -1.784 16.676 19.388 1.00 18.45 516 ILE A CA 1
ATOM 648 C C . ILE A 1 128 ? -3.188 16.072 19.577 1.00 18.84 516 ILE A C 1
ATOM 649 O O . ILE A 1 128 ? -3.415 14.858 19.423 1.00 20.21 516 ILE A O 1
ATOM 654 N N . VAL A 1 129 ? -4.154 16.921 19.904 1.00 19.19 517 VAL A N 1
ATOM 655 C CA . VAL A 1 129 ? -5.525 16.441 20.121 1.00 19.95 517 VAL A CA 1
ATOM 656 C C . VAL A 1 129 ? -6.060 15.859 18.783 1.00 21.28 517 VAL A C 1
ATOM 657 O O . VAL A 1 129 ? -6.643 14.762 18.777 1.00 21.12 517 VAL A O 1
ATOM 661 N N . LYS A 1 130 ? -5.958 16.622 17.685 1.00 20.05 518 LYS A N 1
ATOM 662 C CA . LYS A 1 130 ? -6.486 16.207 16.411 1.00 20.49 518 LYS A CA 1
ATOM 663 C C . LYS A 1 130 ? -5.778 14.973 15.848 1.00 18.62 518 LYS A C 1
ATOM 664 O O . LYS A 1 130 ? -6.419 14.041 15.367 1.00 20.33 518 LYS A O 1
ATOM 670 N N . PHE A 1 131 ? -4.447 14.954 15.914 1.00 18.12 519 PHE A N 1
ATOM 671 C CA . PHE A 1 131 ? -3.642 13.829 15.515 1.00 17.50 519 PHE A CA 1
ATOM 672 C C . PHE A 1 131 ? -4.099 12.571 16.272 1.00 18.34 519 PHE A C 1
ATOM 673 O O . PHE A 1 131 ? -4.251 11.499 15.686 1.00 18.15 519 PHE A O 1
ATOM 681 N N . SER A 1 132 ? -4.265 12.714 17.601 1.00 17.65 520 SER A N 1
ATOM 682 C CA . SER A 1 132 ? -4.625 11.581 18.403 1.00 19.31 520 SER A CA 1
ATOM 683 C C . SER A 1 132 ? -6.010 11.024 18.043 1.00 19.87 520 SER A C 1
ATOM 684 O O . SER A 1 132 ? -6.204 9.801 17.998 1.00 21.23 520 SER A O 1
ATOM 687 N N . ASP A 1 133 ? -6.941 11.935 17.738 1.00 19.95 521 ASP A N 1
ATOM 688 C CA . ASP A 1 133 ? -8.243 11.551 17.275 1.00 21.66 521 ASP A CA 1
ATOM 689 C C . ASP A 1 133 ? -8.159 10.760 15.966 1.00 20.90 521 ASP A C 1
ATOM 690 O O . ASP A 1 133 ? -8.694 9.662 15.836 1.00 24.32 521 ASP A O 1
ATOM 695 N N . GLU A 1 134 ? -7.434 11.325 15.011 1.00 20.90 522 GLU A N 1
ATOM 696 C CA . GLU A 1 134 ? -7.307 10.663 13.725 1.00 21.88 522 GLU A CA 1
ATOM 697 C C . GLU A 1 134 ? -6.584 9.338 13.795 1.00 20.55 522 GLU A C 1
ATOM 698 O O . GLU A 1 134 ? -6.949 8.372 13.149 1.00 23.01 522 GLU A O 1
ATOM 704 N N . TYR A 1 135 ? -5.539 9.288 14.611 1.00 19.86 523 TYR A N 1
ATOM 705 C CA . TYR A 1 135 ? -4.791 8.061 14.823 1.00 21.59 523 TYR A CA 1
ATOM 706 C C . TYR A 1 135 ? -5.686 6.875 15.123 1.00 22.69 523 TYR A C 1
ATOM 707 O O . TYR A 1 135 ? -5.455 5.742 14.647 1.00 23.10 523 TYR A O 1
ATOM 716 N N . LEU A 1 136 ? -6.677 7.139 15.972 1.00 23.08 524 LEU A N 1
ATOM 717 C CA . LEU A 1 136 ? -7.590 6.134 16.413 1.00 25.86 524 LEU A CA 1
ATOM 718 C C . LEU A 1 136 ? -8.802 5.907 15.554 1.00 25.24 524 LEU A C 1
ATOM 719 O O . LEU A 1 136 ? -9.348 4.802 15.544 1.00 34.17 524 LEU A O 1
ATOM 724 N N . THR A 1 137 ? -9.274 6.952 14.873 1.00 26.61 525 THR A N 1
ATOM 725 C CA . THR A 1 137 ? -10.585 6.866 14.204 1.00 25.70 525 THR A CA 1
ATOM 726 C C . THR A 1 137 ? -10.564 6.968 12.692 1.00 31.36 525 THR A C 1
ATOM 727 O O . THR A 1 137 ? -11.586 6.642 12.063 1.00 35.42 525 THR A O 1
ATOM 731 N N . LYS A 1 138 ? -9.466 7.375 12.120 1.00 28.93 526 LYS A N 1
ATOM 732 C CA . LYS A 1 138 ? -9.342 7.512 10.655 1.00 30.58 526 LYS A CA 1
ATOM 733 C C . LYS A 1 138 ? -8.601 6.273 10.123 1.00 34.70 526 LYS A C 1
ATOM 734 O O . LYS A 1 138 ? -7.718 5.727 10.808 1.00 35.58 526 LYS A O 1
ATOM 740 N N . GLN A 1 139 ? -8.964 5.808 8.920 1.00 31.89 527 GLN A N 1
ATOM 741 C CA . GLN A 1 139 ? -8.200 4.745 8.276 1.00 35.82 527 GLN A CA 1
ATOM 742 C C . GLN A 1 139 ? -6.895 5.322 7.732 1.00 28.76 527 GLN A C 1
ATOM 743 O O . GLN A 1 139 ? -6.898 6.346 7.043 1.00 40.85 527 GLN A O 1
ATOM 749 N N . TRP A 1 140 ? -5.766 4.714 8.095 1.00 29.98 528 TRP A N 1
ATOM 750 C CA . TRP A 1 140 ? -4.465 5.145 7.564 1.00 27.38 528 TRP A CA 1
ATOM 751 C C . TRP A 1 140 ? -3.509 3.983 7.465 1.00 28.83 528 TRP A C 1
ATOM 752 O O . TRP A 1 140 ? -3.579 3.020 8.260 1.00 30.90 528 TRP A O 1
ATOM 763 N N . LYS A 1 141 ? -2.614 4.058 6.464 1.00 30.41 529 LYS A N 1
ATOM 764 C CA . LYS A 1 141 ? -1.567 3.074 6.342 1.00 32.36 529 LYS A CA 1
ATOM 765 C C . LYS A 1 141 ? -0.241 3.650 6.834 1.00 29.55 529 LYS A C 1
ATOM 766 O O . LYS A 1 141 ? 0.528 2.958 7.551 1.00 28.28 529 LYS A O 1
ATOM 772 N N . TYR A 1 142 ? 0.054 4.887 6.475 1.00 24.45 530 TYR A N 1
ATOM 773 C CA . TYR A 1 142 ? 1.210 5.579 7.013 1.00 20.99 530 TYR A CA 1
ATOM 774 C C . TYR A 1 142 ? 0.802 6.856 7.698 1.00 20.92 530 TYR A C 1
ATOM 775 O O . TYR A 1 142 ? -0.151 7.516 7.290 1.00 22.50 530 TYR A O 1
ATOM 784 N N . PRO A 1 143 ? 1.533 7.265 8.740 1.00 19.53 531 PRO A N 1
ATOM 785 C CA . PRO A 1 143 ? 0.999 8.372 9.559 1.00 20.55 531 PRO A CA 1
ATOM 786 C C . PRO A 1 143 ? 1.064 9.757 8.965 1.00 18.51 531 PRO A C 1
ATOM 787 O O . PRO A 1 143 ? 0.433 10.693 9.480 1.00 19.42 531 PRO A O 1
ATOM 791 N N . ILE A 1 144 ? 1.792 9.918 7.828 1.00 17.67 532 ILE A N 1
ATOM 792 C CA . ILE A 1 144 ? 1.749 11.145 7.086 1.00 18.75 532 ILE A CA 1
ATOM 793 C C . ILE A 1 144 ? 0.322 11.491 6.650 1.00 20.07 532 ILE A C 1
ATOM 794 O O . ILE A 1 144 ? -0.003 12.660 6.421 1.00 21.34 532 ILE A O 1
ATOM 799 N N . GLU A 1 145 ? -0.528 10.475 6.572 1.00 20.73 533 GLU A N 1
ATOM 800 C CA . GLU A 1 145 ? -1.931 10.697 6.226 1.00 22.69 533 GLU A CA 1
ATOM 801 C C . GLU A 1 145 ? -2.701 11.417 7.324 1.00 23.12 533 GLU A C 1
ATOM 802 O O . GLU A 1 145 ? -3.840 11.841 7.104 1.00 26.34 533 GLU A O 1
ATOM 808 N N . LEU A 1 146 ? -2.106 11.512 8.499 1.00 20.76 534 LEU A N 1
ATOM 809 C CA . LEU A 1 146 ? -2.696 12.126 9.656 1.00 19.87 534 LEU A CA 1
ATOM 810 C C . LEU A 1 146 ? -2.239 13.553 9.884 1.00 22.79 534 LEU A C 1
ATOM 811 O O . LEU A 1 146 ? -1.081 13.944 9.599 1.00 21.06 534 LEU A O 1
ATOM 816 N N . HIS A 1 147 ? -3.147 14.352 10.404 1.00 21.24 535 HIS A N 1
ATOM 817 C CA . HIS A 1 147 ? -2.886 15.753 10.719 1.00 23.65 535 HIS A CA 1
ATOM 818 C C . HIS A 1 147 ? -1.752 15.935 11.683 1.00 21.10 535 HIS A C 1
ATOM 819 O O . HIS A 1 147 ? -1.810 15.384 12.800 1.00 21.38 535 HIS A O 1
ATOM 826 N N . GLY A 1 148 ? -0.743 16.694 11.304 1.00 18.70 536 GLY A N 1
ATOM 827 C CA . GLY A 1 148 ? 0.373 16.957 12.218 1.00 17.70 536 GLY A CA 1
ATOM 828 C C . GLY A 1 148 ? 1.640 16.180 11.958 1.00 17.10 536 GLY A C 1
ATOM 829 O O . GLY A 1 148 ? 2.672 16.483 12.560 1.00 17.28 536 GLY A O 1
ATOM 830 N N . ILE A 1 149 ? 1.562 15.147 11.158 1.00 16.61 537 ILE A N 1
ATOM 831 C CA . ILE A 1 149 ? 2.678 14.302 10.813 1.00 16.53 537 ILE A CA 1
ATOM 832 C C . ILE A 1 149 ? 3.000 14.550 9.328 1.00 16.68 537 ILE A C 1
ATOM 833 O O . ILE A 1 149 ? 2.142 14.370 8.452 1.00 17.52 537 ILE A O 1
ATOM 838 N N . GLY A 1 150 ? 4.223 14.992 9.096 1.00 16.80 538 GLY A N 1
ATOM 839 C CA . GLY A 1 150 ? 4.790 15.193 7.737 1.00 17.60 538 GLY A CA 1
ATOM 840 C C . GLY A 1 150 ? 5.857 14.189 7.450 1.00 17.16 538 GLY A C 1
ATOM 841 O O . GLY A 1 150 ? 5.913 13.102 8.039 1.00 16.45 538 GLY A O 1
ATOM 842 N N . LYS A 1 151 ? 6.729 14.516 6.477 1.00 17.66 539 LYS A N 1
ATOM 843 C CA . LYS A 1 151 ? 7.774 13.577 6.063 1.00 17.99 539 LYS A CA 1
ATOM 844 C C . LYS A 1 151 ? 8.694 13.155 7.209 1.00 16.96 539 LYS A C 1
ATOM 845 O O . LYS A 1 151 ? 9.093 12.001 7.216 1.00 17.11 539 LYS A O 1
ATOM 851 N N . TYR A 1 152 ? 9.042 14.084 8.090 1.00 17.09 540 TYR A N 1
ATOM 852 C CA . TYR A 1 152 ? 9.986 13.732 9.159 1.00 15.81 540 TYR A CA 1
ATOM 853 C C . TYR A 1 152 ? 9.342 12.690 10.090 1.00 15.53 540 TYR A C 1
ATOM 854 O O . TYR A 1 152 ? 9.940 11.641 10.445 1.00 16.43 540 TYR A O 1
ATOM 863 N N . GLY A 1 153 ? 8.143 12.959 10.543 1.00 16.16 541 GLY A N 1
ATOM 864 C CA . GLY A 1 153 ? 7.452 11.963 11.392 1.00 16.73 541 GLY A CA 1
ATOM 865 C C . GLY A 1 153 ? 7.198 10.652 10.683 1.00 15.58 541 GLY A C 1
ATOM 866 O O . GLY A 1 153 ? 7.343 9.563 11.251 1.00 16.08 541 GLY A O 1
ATOM 867 N N . ASN A 1 154 ? 6.841 10.732 9.396 1.00 16.55 542 ASN A N 1
ATOM 868 C CA . ASN A 1 154 ? 6.570 9.563 8.613 1.00 17.56 542 ASN A CA 1
ATOM 869 C C . ASN A 1 154 ? 7.855 8.721 8.379 1.00 17.26 542 ASN A C 1
ATOM 870 O O . ASN A 1 154 ? 7.865 7.502 8.529 1.00 17.00 542 ASN A O 1
ATOM 875 N N . ASP A 1 155 ? 8.931 9.406 8.048 1.00 17.11 543 ASP A N 1
ATOM 876 C CA . ASP A 1 155 ? 10.209 8.715 7.883 1.00 17.59 543 ASP A CA 1
ATOM 877 C C . ASP A 1 155 ? 10.658 8.062 9.225 1.00 16.68 543 ASP A C 1
ATOM 878 O O . ASP A 1 155 ? 11.176 6.958 9.225 1.00 16.93 543 ASP A O 1
ATOM 883 N N . SER A 1 156 ? 10.432 8.750 10.354 1.00 15.52 544 SER A N 1
ATOM 884 C CA . SER A 1 156 ? 10.699 8.170 11.655 1.00 16.00 544 SER A CA 1
ATOM 885 C C . SER A 1 156 ? 9.909 6.857 11.848 1.00 14.82 544 SER A C 1
ATOM 886 O O . SER A 1 156 ? 10.429 5.820 12.245 1.00 16.91 544 SER A O 1
ATOM 889 N N . TYR A 1 157 ? 8.598 6.912 11.566 1.00 15.01 545 TYR A N 1
ATOM 890 C CA . TYR A 1 157 ? 7.747 5.743 11.695 1.00 17.54 545 TYR A CA 1
ATOM 891 C C . TYR A 1 157 ? 8.268 4.587 10.817 1.00 16.61 545 TYR A C 1
ATOM 892 O O . TYR A 1 157 ? 8.309 3.429 11.222 1.00 18.03 545 TYR A O 1
ATOM 901 N N . ARG A 1 158 ? 8.630 4.924 9.564 1.00 17.41 546 ARG A N 1
ATOM 902 C CA . ARG A 1 158 ? 9.060 3.901 8.635 1.00 18.60 546 ARG A CA 1
ATOM 903 C C . ARG A 1 158 ? 10.439 3.289 8.909 1.00 17.96 546 ARG A C 1
ATOM 904 O O . ARG A 1 158 ? 10.735 2.176 8.424 1.00 19.48 546 ARG A O 1
ATOM 912 N N . ILE A 1 159 ? 11.251 3.992 9.668 1.00 17.86 547 ILE A N 1
ATOM 913 C CA . ILE A 1 159 ? 12.569 3.457 10.097 1.00 18.11 547 ILE A CA 1
ATOM 914 C C . ILE A 1 159 ? 12.416 2.663 11.398 1.00 17.64 547 ILE A C 1
ATOM 915 O O . ILE A 1 159 ? 12.987 1.576 11.521 1.00 19.78 547 ILE A O 1
ATOM 920 N N . PHE A 1 160 ? 11.562 3.172 12.311 1.00 17.70 548 PHE A N 1
ATOM 921 C CA . PHE A 1 160 ? 11.561 2.648 13.667 1.00 17.73 548 PHE A CA 1
ATOM 922 C C . PHE A 1 160 ? 10.437 1.692 14.022 1.00 18.82 548 PHE A C 1
ATOM 923 O O . PHE A 1 160 ? 10.659 0.708 14.731 1.00 19.01 548 PHE A O 1
ATOM 931 N N . CYS A 1 161 ? 9.242 1.979 13.504 1.00 19.16 549 CYS A N 1
ATOM 932 C CA . CYS A 1 161 ? 8.015 1.235 13.904 1.00 18.73 549 CYS A CA 1
ATOM 933 C C . CYS A 1 161 ? 7.676 0.050 13.005 1.00 23.52 549 CYS A C 1
ATOM 934 O O . CYS A 1 161 ? 6.963 -0.870 13.455 1.00 27.87 549 CYS A O 1
ATOM 937 N N . VAL A 1 162 ? 8.156 0.136 11.744 1.00 23.47 550 VAL A N 1
ATOM 938 C CA . VAL A 1 162 ? 8.000 -0.938 10.768 1.00 23.66 550 VAL A CA 1
ATOM 939 C C . VAL A 1 162 ? 9.405 -1.105 10.133 1.00 24.24 550 VAL A C 1
ATOM 940 O O . VAL A 1 162 ? 10.244 -0.243 10.248 1.00 23.23 550 VAL A O 1
ATOM 944 N N . ASN A 1 163 ? 9.605 -2.210 9.440 1.00 27.46 551 ASN A N 1
ATOM 945 C CA . ASN A 1 163 ? 10.865 -2.541 8.846 1.00 26.93 551 ASN A CA 1
ATOM 946 C C . ASN A 1 163 ? 10.957 -2.027 7.416 1.00 26.81 551 ASN A C 1
ATOM 947 O O . ASN A 1 163 ? 11.002 -2.800 6.502 1.00 34.81 551 ASN A O 1
ATOM 952 N N . GLU A 1 164 ? 10.941 -0.732 7.257 1.00 22.69 552 GLU A N 1
ATOM 953 C CA . GLU A 1 164 ? 11.018 -0.102 5.953 1.00 22.97 552 GLU A CA 1
ATOM 954 C C . GLU A 1 164 ? 12.222 0.804 5.758 1.00 22.42 552 GLU A C 1
ATOM 955 O O . GLU A 1 164 ? 12.304 1.564 4.764 1.00 22.75 552 GLU A O 1
ATOM 961 N N . TRP A 1 165 ? 13.176 0.732 6.710 1.00 22.25 553 TRP A N 1
ATOM 962 C CA . TRP A 1 165 ? 14.294 1.658 6.686 1.00 20.21 553 TRP A CA 1
ATOM 963 C C . TRP A 1 165 ? 15.071 1.687 5.361 1.00 22.94 553 TRP A C 1
ATOM 964 O O . TRP A 1 165 ? 15.584 2.765 4.968 1.00 23.04 553 TRP A O 1
ATOM 975 N N . LYS A 1 166 ? 15.161 0.547 4.677 1.00 21.70 554 LYS A N 1
ATOM 976 C CA . LYS A 1 166 ? 15.900 0.491 3.412 1.00 24.31 554 LYS A CA 1
ATOM 977 C C . LYS A 1 166 ? 15.219 1.314 2.285 1.00 25.32 554 LYS A C 1
ATOM 978 O O . LYS A 1 166 ? 15.873 1.705 1.318 1.00 26.81 554 LYS A O 1
ATOM 984 N N . GLN A 1 167 ? 13.929 1.583 2.441 1.00 24.36 555 GLN A N 1
ATOM 985 C CA . GLN A 1 167 ? 13.115 2.332 1.466 1.00 26.57 555 GLN A CA 1
ATOM 986 C C . GLN A 1 167 ? 13.019 3.841 1.740 1.00 23.70 555 GLN A C 1
ATOM 987 O O . GLN A 1 167 ? 12.563 4.608 0.917 1.00 30.51 555 GLN A O 1
ATOM 993 N N . VAL A 1 168 ? 13.456 4.248 2.933 1.00 21.87 556 VAL A N 1
ATOM 994 C CA . VAL A 1 168 ? 13.323 5.610 3.415 1.00 20.54 556 VAL A CA 1
ATOM 995 C C . VAL A 1 168 ? 14.502 6.449 2.961 1.00 23.55 556 VAL A C 1
ATOM 996 O O . VAL A 1 168 ? 15.640 5.982 2.993 1.00 24.51 556 VAL A O 1
ATOM 1000 N N . HIS A 1 169 ? 14.217 7.675 2.536 1.00 24.42 557 HIS A N 1
ATOM 1001 C CA . HIS A 1 169 ? 15.185 8.634 2.107 1.00 24.54 557 HIS A CA 1
ATOM 1002 C C . HIS A 1 169 ? 15.018 9.927 2.901 1.00 22.71 557 HIS A C 1
ATOM 1003 O O . HIS A 1 169 ? 14.364 10.880 2.433 1.00 23.31 557 HIS A O 1
ATOM 1010 N N . PRO A 1 170 ? 15.572 9.969 4.116 1.00 21.31 558 PRO A N 1
ATOM 1011 C CA . PRO A 1 170 ? 15.270 11.118 4.967 1.00 19.54 558 PRO A CA 1
ATOM 1012 C C . PRO A 1 170 ? 15.863 12.444 4.483 1.00 20.77 558 PRO A C 1
ATOM 1013 O O . PRO A 1 170 ? 16.869 12.462 3.755 1.00 25.81 558 PRO A O 1
ATOM 1017 N N . GLU A 1 171 ? 15.268 13.534 4.927 1.00 24.49 559 GLU A N 1
ATOM 1018 C CA . GLU A 1 171 ? 15.767 14.891 4.736 1.00 25.10 559 GLU A CA 1
ATOM 1019 C C . GLU A 1 171 ? 15.901 15.646 6.043 1.00 34.63 559 GLU A C 1
ATOM 1020 O O . GLU A 1 171 ? 15.982 16.810 6.067 1.00 58.99 559 GLU A O 1
ATOM 1026 N N . ASN A 1 172 ? 15.929 14.931 7.130 1.00 22.59 560 ASN A N 1
ATOM 1027 C CA . ASN A 1 172 ? 16.138 15.490 8.460 1.00 18.91 560 ASN A CA 1
ATOM 1028 C C . ASN A 1 172 ? 17.516 15.082 8.913 1.00 21.05 560 ASN A C 1
ATOM 1029 O O . ASN A 1 172 ? 17.863 13.904 8.795 1.00 21.93 560 ASN A O 1
ATOM 1034 N N . HIS A 1 173 ? 18.333 16.042 9.338 1.00 22.26 561 HIS A N 1
ATOM 1035 C CA . HIS A 1 173 ? 19.744 15.753 9.634 1.00 24.07 561 HIS A CA 1
ATOM 1036 C C . HIS A 1 173 ? 19.931 14.641 10.626 1.00 22.95 561 HIS A C 1
ATOM 1037 O O . HIS A 1 173 ? 20.727 13.779 10.406 1.00 22.83 561 HIS A O 1
ATOM 1044 N N . LYS A 1 174 ? 19.235 14.686 11.762 1.00 21.67 562 LYS A N 1
ATOM 1045 C CA . LYS A 1 174 ? 19.395 13.643 12.729 1.00 20.85 562 LYS A CA 1
ATOM 1046 C C . LYS A 1 174 ? 19.005 12.254 12.220 1.00 19.37 562 LYS A C 1
ATOM 1047 O O . LYS A 1 174 ? 19.674 11.258 12.474 1.00 19.60 562 LYS A O 1
ATOM 1053 N N . LEU A 1 175 ? 17.864 12.172 11.513 1.00 19.66 563 LEU A N 1
ATOM 1054 C CA . LEU A 1 175 ? 17.460 10.915 10.932 1.00 19.16 563 LEU A CA 1
ATOM 1055 C C . LEU A 1 175 ? 18.448 10.421 9.900 1.00 19.25 563 LEU A C 1
ATOM 1056 O O . LEU A 1 175 ? 18.667 9.268 9.786 1.00 21.68 563 LEU A O 1
ATOM 1061 N N . ASN A 1 176 ? 19.025 11.324 9.156 1.00 20.20 564 ASN A N 1
ATOM 1062 C CA . ASN A 1 176 ? 20.021 10.938 8.154 1.00 22.38 564 ASN A CA 1
ATOM 1063 C C . ASN A 1 176 ? 21.270 10.387 8.851 1.00 21.53 564 ASN A C 1
ATOM 1064 O O . ASN A 1 176 ? 21.877 9.437 8.345 1.00 23.25 564 ASN A O 1
ATOM 1069 N N . LYS A 1 177 ? 21.667 10.959 9.998 1.00 21.22 565 LYS A N 1
ATOM 1070 C CA . LYS A 1 177 ? 22.811 10.370 10.731 1.00 22.89 565 LYS A CA 1
ATOM 1071 C C . LYS A 1 177 ? 22.499 8.926 11.130 1.00 21.48 565 LYS A C 1
ATOM 1072 O O . LYS A 1 177 ? 23.328 8.017 10.893 1.00 22.12 565 LYS A O 1
ATOM 1078 N N . TYR A 1 178 ? 21.296 8.693 11.671 1.00 20.68 566 TYR A N 1
ATOM 1079 C CA . TYR A 1 178 ? 20.900 7.335 12.024 1.00 18.60 566 TYR A CA 1
ATOM 1080 C C . TYR A 1 178 ? 20.833 6.428 10.835 1.00 19.59 566 TYR A C 1
ATOM 1081 O O . TYR A 1 178 ? 21.384 5.308 10.856 1.00 20.90 566 TYR A O 1
ATOM 1090 N N . HIS A 1 179 ? 20.155 6.914 9.778 1.00 19.27 567 HIS A N 1
ATOM 1091 C CA . HIS A 1 179 ? 19.890 6.076 8.599 1.00 21.24 567 HIS A CA 1
ATOM 1092 C C . HIS A 1 179 ? 21.199 5.742 7.829 1.00 22.12 567 HIS A C 1
ATOM 1093 O O . HIS A 1 179 ? 21.393 4.577 7.389 1.00 21.02 567 HIS A O 1
ATOM 1100 N N . ASP A 1 180 ? 22.098 6.718 7.685 1.00 22.60 568 ASP A N 1
ATOM 1101 C CA . ASP A 1 180 ? 23.394 6.438 7.108 1.00 21.94 568 ASP A CA 1
ATOM 1102 C C . ASP A 1 180 ? 24.149 5.383 7.891 1.00 24.18 568 ASP A C 1
ATOM 1103 O O . ASP A 1 180 ? 24.781 4.500 7.335 1.00 23.61 568 ASP A O 1
ATOM 1108 N N . TRP A 1 181 ? 24.088 5.505 9.216 1.00 23.80 569 TRP A N 1
ATOM 1109 C CA . TRP A 1 181 ? 24.839 4.641 10.084 1.00 22.40 569 TRP A CA 1
ATOM 1110 C C . TRP A 1 181 ? 24.260 3.242 9.963 1.00 23.00 569 TRP A C 1
ATOM 1111 O O . TRP A 1 181 ? 24.981 2.259 10.007 1.00 24.93 569 TRP A O 1
ATOM 1122 N N . LEU A 1 182 ? 22.935 3.135 9.822 1.00 22.17 570 LEU A N 1
ATOM 1123 C CA . LEU A 1 182 ? 22.287 1.841 9.607 1.00 23.61 570 LEU A CA 1
ATOM 1124 C C . LEU A 1 182 ? 22.806 1.142 8.348 1.00 23.06 570 LEU A C 1
ATOM 1125 O O . LEU A 1 182 ? 23.146 -0.007 8.380 1.00 24.24 570 LEU A O 1
ATOM 1130 N N . TRP A 1 183 ? 22.866 1.866 7.220 1.00 23.99 571 TRP A N 1
ATOM 1131 C CA . TRP A 1 183 ? 23.400 1.282 6.001 1.00 23.98 571 TRP A CA 1
ATOM 1132 C C . TRP A 1 183 ? 24.841 0.822 6.198 1.00 28.21 571 TRP A C 1
ATOM 1133 O O . TRP A 1 183 ? 25.241 -0.244 5.727 1.00 28.53 571 TRP A O 1
ATOM 1144 N N . GLU A 1 184 ? 25.601 1.589 6.967 1.00 26.80 572 GLU A N 1
ATOM 1145 C CA . GLU A 1 184 ? 27.020 1.249 7.167 1.00 27.30 572 GLU A CA 1
ATOM 1146 C C . GLU A 1 184 ? 27.268 0.091 8.120 1.00 27.88 572 GLU A C 1
ATOM 1147 O O . GLU A 1 184 ? 28.323 -0.539 8.055 1.00 34.40 572 GLU A O 1
ATOM 1153 N N . ASN A 1 185 ? 26.282 -0.215 8.972 1.00 27.45 573 ASN A N 1
ATOM 1154 C CA . ASN A 1 185 ? 26.507 -1.185 10.032 1.00 29.86 573 ASN A CA 1
ATOM 1155 C C . ASN A 1 185 ? 25.528 -2.342 10.038 1.00 30.60 573 ASN A C 1
ATOM 1156 O O . ASN A 1 185 ? 25.623 -3.217 10.891 1.00 34.06 573 ASN A O 1
ATOM 1161 N N . HIS A 1 186 ? 24.556 -2.382 9.133 1.00 38.96 574 HIS A N 1
ATOM 1162 C CA . HIS A 1 186 ? 23.552 -3.399 9.314 1.00 45.34 574 HIS A CA 1
ATOM 1163 C C . HIS A 1 186 ? 24.126 -4.818 9.104 1.00 57.28 574 HIS A C 1
ATOM 1164 O O . HIS A 1 186 ? 23.616 -5.743 9.688 1.00 58.17 574 HIS A O 1
ATOM 1171 N N . GLU A 1 187 ? 25.155 -4.968 8.280 1.00 47.45 575 GLU A N 1
ATOM 1172 C CA . GLU A 1 187 ? 25.801 -6.261 8.094 1.00 60.94 575 GLU A CA 1
ATOM 1173 C C . GLU A 1 187 ? 26.359 -6.660 9.445 1.00 64.60 575 GLU A C 1
ATOM 1174 O O . GLU A 1 187 ? 26.032 -7.728 9.932 1.00 51.97 575 GLU A O 1
ATOM 1180 N N . LYS A 1 188 ? 27.159 -5.791 10.079 1.00 66.75 576 LYS A N 1
ATOM 1181 C CA . LYS A 1 188 ? 27.744 -6.130 11.368 1.00 63.87 576 LYS A CA 1
ATOM 1182 C C . LYS A 1 188 ? 26.708 -6.460 12.410 1.00 59.96 576 LYS A C 1
ATOM 1183 O O . LYS A 1 188 ? 26.946 -7.281 13.297 1.00 61.81 576 LYS A O 1
ATOM 1189 N N . LEU A 1 189 ? 25.551 -5.838 12.305 1.00 49.54 577 LEU A N 1
ATOM 1190 C CA . LEU A 1 189 ? 24.496 -6.053 13.276 1.00 62.39 577 LEU A CA 1
ATOM 1191 C C . LEU A 1 189 ? 23.584 -7.206 12.920 1.00 68.95 577 LEU A C 1
ATOM 1192 O O . LEU A 1 189 ? 22.738 -7.589 13.709 1.00 66.80 577 LEU A O 1
ATOM 1197 N N . SER A 1 190 ? 23.787 -7.766 11.737 1.00 65.65 578 SER A N 1
ATOM 1198 C CA . SER A 1 190 ? 22.989 -8.879 11.211 1.00 76.60 578 SER A CA 1
ATOM 1199 C C . SER A 1 190 ? 21.549 -8.477 10.874 1.00 67.71 578 SER A C 1
ATOM 1200 O O . SER A 1 190 ? 20.618 -9.232 11.098 1.00 78.50 578 SER A O 1
ATOM 1203 N N . LEU A 1 191 ? 21.392 -7.296 10.294 1.00 61.73 579 LEU A N 1
ATOM 1204 C CA . LEU A 1 191 ? 20.125 -6.868 9.722 1.00 69.33 579 LEU A CA 1
ATOM 1205 C C . LEU A 1 191 ? 20.367 -6.611 8.228 1.00 69.03 579 LEU A C 1
ATOM 1206 O O . LEU A 1 191 ? 19.543 -6.973 7.392 1.00 70.42 579 LEU A O 1
#

GO terms:
  GO:0005515 protein binding (F, IPI)
  GO:0008263 pyrimidine-specific mismatch base pair DNA N-glycosylase activity (F, IDA)
  GO:0005634 nucleus (C, TAS)
  GO:0003696 satellite DNA binding (F, TAS)
  GO:0004520 DNA endonuclease activity (F, TAS)
  GO:0006281 DNA repair (P, TAS)
  GO:0005654 nucleoplasm (C, TAS)
  GO:0045008 depyrimidination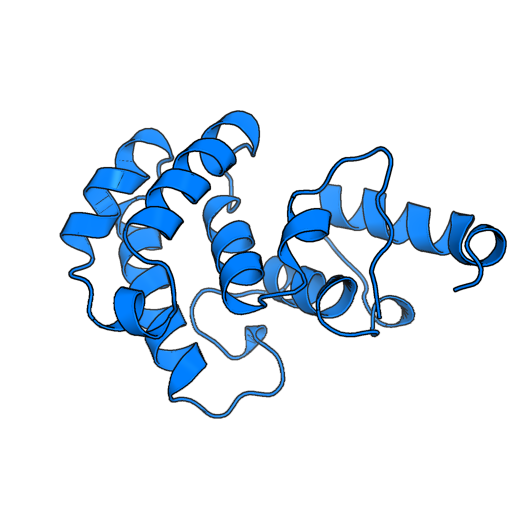 (P, TAS)
  GO:0019104 DNA N-glycosylase activity (F, TAS)
  GO:0016607 nuclear speck (C, IDA)

Foldseek 3Di:
DQQDDDPLDDVLNVCQVALLLSLLLVLLVPVFDCVPSVVLSVVVCVQVVALVRLLPDDLVVQLVSCVVRPCRSVSSVQSNQQSVCVPPPDDDFSCVGRRDHLVSRLSNCVGNHVNLVVRDDPDVSVCVSSVVCVVCVVVVVD

Secondary structure (DSSP, 8-state):
--PPP-TT--THHHHTTSHHHHHHHHHHTTTS-HHHHHHHHHHHHHHS-SHHHHTTS-HHHHHHHHGGGS-HHHHHHHHHHHHHHHHHS--SSGGGSTT--HHHHHHHHHHTSS-GGG----SHHHHHHHHHHHHHHHHHT-

InterPro domains:
  IPR001739 Methyl-CpG DNA binding [PF01429] (78-150)
  IPR001739 Methyl-CpG DNA binding [PS50982] (76-148)
  IPR001739 Methyl-CpG DNA binding [SM00391] (79-155)
  IPR011257 DNA glycosylase [SSF48150] (439-576)
  IPR016177 DNA-binding domain superfamily [SSF54171] (60-180)
  IPR017352 Methyl-CpG-binding domain protein 4 [PIRSF038005] (6-580)
  IPR045138 Methyl-CpG binding protein MeCP2/MBD4 [PTHR15074] (29-578)